Protein AF-A0A2N9MEJ2-F1 (afdb_monomer_lite)

Secondary structure (DSSP, 8-state):
-PPPEEEEEEPSS-EEPPPTT-TTTTTEEEESSSSPEEEE-SSHHHHHHHHHHHHTT--EEEEEESSHHHHHHHHHHHHHHHHHHHHHHHHHHHHH-SSHHHHHHHHHHHHHHHHH---GGGG----S-SSSSSSSSS--

Structure (mmCIF, N/CA/C/O backbone):
data_AF-A0A2N9MEJ2-F1
#
_entry.id   AF-A0A2N9MEJ2-F1
#
loop_
_atom_site.group_PDB
_atom_site.id
_atom_site.type_symbol
_atom_site.label_atom_id
_atom_site.label_alt_id
_atom_site.label_comp_id
_atom_site.label_asym_id
_atom_site.label_entity_id
_atom_site.label_seq_id
_atom_site.pdbx_PDB_ins_code
_atom_site.Cartn_x
_atom_site.Cartn_y
_atom_site.Cartn_z
_atom_site.occupancy
_atom_site.B_iso_or_equiv
_atom_site.auth_seq_id
_atom_site.auth_comp_id
_atom_site.auth_asym_id
_atom_site.auth_atom_id
_atom_site.pdbx_PDB_model_num
ATOM 1 N N . MET A 1 1 ? 22.351 -17.400 -4.638 1.00 44.47 1 MET A N 1
ATOM 2 C CA . MET A 1 1 ? 22.360 -16.087 -5.319 1.00 44.47 1 MET A CA 1
ATOM 3 C C . MET A 1 1 ? 21.113 -15.339 -4.879 1.00 44.47 1 MET A C 1
ATOM 5 O O . MET A 1 1 ? 20.043 -15.927 -4.933 1.00 44.47 1 MET A O 1
ATOM 9 N N . GLY A 1 2 ? 21.233 -14.125 -4.335 1.00 56.62 2 GLY A N 1
ATOM 10 C CA . GLY A 1 2 ? 20.053 -13.342 -3.953 1.00 56.62 2 GLY A CA 1
ATOM 11 C C . GLY A 1 2 ? 19.274 -12.930 -5.201 1.00 56.62 2 GLY A C 1
ATOM 12 O O . GLY A 1 2 ? 19.894 -12.539 -6.186 1.00 56.62 2 GLY A O 1
ATOM 13 N N . ASN A 1 3 ? 17.943 -13.035 -5.173 1.00 65.50 3 ASN A N 1
ATOM 14 C CA . ASN A 1 3 ? 17.117 -12.549 -6.279 1.00 65.50 3 ASN A CA 1
ATOM 15 C C . ASN A 1 3 ? 17.419 -11.058 -6.519 1.00 65.50 3 ASN A C 1
ATOM 17 O O . ASN A 1 3 ? 17.474 -10.309 -5.535 1.00 65.50 3 ASN A O 1
ATOM 21 N N . PRO A 1 4 ? 17.634 -10.627 -7.774 1.00 78.06 4 PRO A N 1
ATOM 22 C CA . PRO A 1 4 ? 17.933 -9.235 -8.091 1.00 78.06 4 PRO A CA 1
ATOM 23 C C . PRO A 1 4 ? 16.822 -8.312 -7.578 1.00 78.06 4 PRO A C 1
ATOM 25 O O . PRO A 1 4 ? 15.631 -8.623 -7.679 1.00 78.06 4 PRO A O 1
ATOM 28 N N . LYS A 1 5 ? 17.228 -7.183 -6.985 1.00 87.12 5 LYS A N 1
ATOM 29 C CA . LYS A 1 5 ? 16.324 -6.169 -6.436 1.00 87.12 5 LYS A CA 1
ATOM 30 C C . LYS A 1 5 ? 16.652 -4.800 -7.011 1.00 87.12 5 LYS A C 1
ATOM 32 O O . LYS A 1 5 ? 17.823 -4.440 -7.111 1.00 87.12 5 LYS A O 1
ATOM 37 N N . LYS A 1 6 ? 15.613 -4.030 -7.312 1.00 90.00 6 LYS A N 1
ATOM 38 C CA . LYS A 1 6 ? 15.684 -2.636 -7.761 1.00 90.00 6 LYS A CA 1
ATOM 39 C C . LYS A 1 6 ? 15.174 -1.730 -6.652 1.00 90.00 6 LYS A C 1
ATOM 41 O O . LYS A 1 6 ? 14.222 -2.078 -5.950 1.00 90.00 6 LYS A O 1
ATOM 46 N N . LYS A 1 7 ? 15.836 -0.586 -6.479 1.00 92.88 7 LYS A N 1
ATOM 47 C CA . LYS A 1 7 ? 15.379 0.469 -5.573 1.00 92.88 7 LYS A CA 1
ATOM 48 C C . LYS A 1 7 ? 14.449 1.406 -6.333 1.00 92.88 7 LYS A C 1
ATOM 50 O O . LYS A 1 7 ? 14.799 1.838 -7.427 1.00 92.88 7 LYS A O 1
ATOM 55 N N . VAL A 1 8 ? 13.296 1.705 -5.751 1.00 91.56 8 VAL A N 1
ATOM 56 C CA . VAL A 1 8 ? 12.294 2.619 -6.309 1.00 91.56 8 VAL A CA 1
ATOM 57 C C . VAL A 1 8 ? 11.890 3.607 -5.224 1.00 91.56 8 VAL A C 1
ATOM 59 O O . VAL A 1 8 ? 11.675 3.205 -4.083 1.00 91.56 8 VAL A O 1
ATOM 62 N N . GLU A 1 9 ? 11.798 4.884 -5.577 1.00 93.12 9 GLU A N 1
ATOM 63 C CA . GLU A 1 9 ? 11.323 5.947 -4.691 1.00 93.12 9 GLU A CA 1
ATOM 64 C C . GLU A 1 9 ? 9.820 6.150 -4.916 1.00 93.12 9 GLU A C 1
ATOM 66 O O . GLU A 1 9 ? 9.417 6.471 -6.034 1.00 93.12 9 GLU A O 1
ATOM 71 N N . ILE A 1 10 ? 8.986 5.955 -3.887 1.00 91.56 10 ILE A N 1
ATOM 72 C CA . ILE A 1 10 ? 7.540 6.214 -3.973 1.00 91.56 10 ILE A CA 1
ATOM 73 C C . ILE A 1 10 ? 7.256 7.685 -3.625 1.00 91.56 10 ILE A C 1
ATOM 75 O O . ILE A 1 10 ? 7.454 8.069 -2.467 1.00 91.56 10 ILE A O 1
ATOM 79 N N . PRO A 1 11 ? 6.736 8.497 -4.568 1.00 90.00 11 PRO A N 1
ATOM 80 C CA . PRO A 1 11 ? 6.433 9.907 -4.330 1.00 90.00 11 PRO A CA 1
ATOM 81 C C . PRO A 1 11 ? 5.300 10.123 -3.325 1.00 90.00 11 PRO A C 1
ATOM 83 O O . PRO A 1 11 ? 4.315 9.386 -3.322 1.00 90.00 11 PRO A O 1
ATOM 86 N N . GLU A 1 12 ? 5.377 11.210 -2.553 1.00 85.31 12 GLU A N 1
ATOM 87 C CA . GLU A 1 12 ? 4.359 11.685 -1.595 1.00 85.31 12 GLU A CA 1
ATOM 88 C C . GLU A 1 12 ? 3.088 12.240 -2.267 1.00 85.31 12 GLU A C 1
ATOM 90 O O . GLU A 1 12 ? 2.698 13.386 -2.060 1.00 85.31 12 GLU A O 1
ATOM 95 N N . ARG A 1 13 ? 2.441 11.456 -3.136 1.00 87.88 13 ARG A N 1
ATOM 96 C CA . ARG A 1 13 ? 1.221 11.862 -3.853 1.00 87.88 13 ARG A CA 1
ATOM 97 C C . ARG A 1 13 ? 0.247 10.697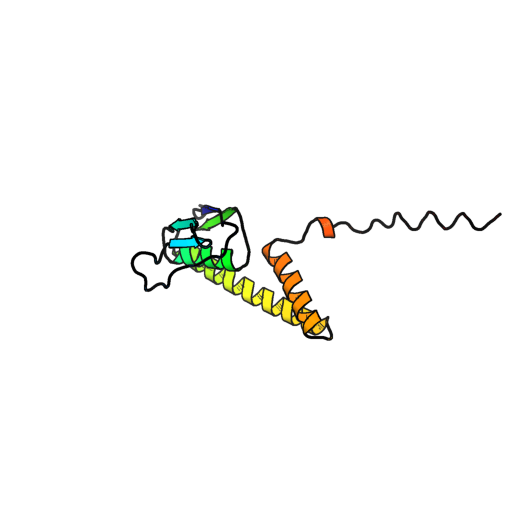 -4.010 1.00 87.88 13 ARG A C 1
ATOM 99 O O . ARG A 1 13 ? 0.602 9.547 -3.749 1.00 87.88 13 ARG A O 1
ATOM 106 N N . ASP A 1 14 ? -0.973 11.005 -4.438 1.00 87.75 14 ASP A N 1
ATOM 107 C CA . ASP A 1 14 ? -1.978 9.996 -4.781 1.00 87.75 14 ASP A CA 1
ATOM 108 C C . ASP A 1 14 ? -1.527 9.186 -5.986 1.00 87.75 14 ASP A C 1
ATOM 110 O O . ASP A 1 14 ? -1.072 9.753 -6.980 1.00 87.75 14 ASP A O 1
ATOM 114 N N . VAL A 1 15 ? -1.675 7.870 -5.909 1.00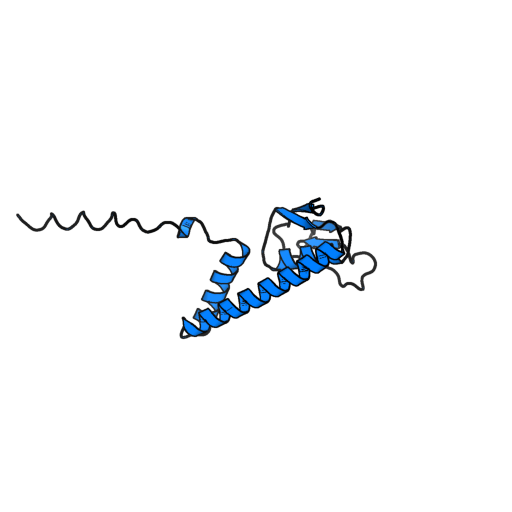 92.69 15 VAL A N 1
ATOM 115 C CA . VAL A 1 15 ? -1.271 6.956 -6.971 1.00 92.69 15 VAL A CA 1
ATOM 116 C C . VAL A 1 15 ? -2.443 6.641 -7.897 1.00 92.69 15 VAL A C 1
ATOM 118 O O . VAL A 1 15 ? -3.590 6.529 -7.468 1.00 92.69 15 VAL A O 1
ATOM 121 N N . ARG A 1 16 ? -2.156 6.505 -9.190 1.00 91.25 16 ARG A N 1
ATOM 122 C CA . ARG A 1 16 ? -3.096 6.069 -10.218 1.00 91.25 16 ARG A CA 1
ATOM 123 C C . ARG A 1 16 ? -2.384 5.136 -11.185 1.00 91.25 16 ARG A C 1
ATOM 125 O O . ARG A 1 16 ? -1.468 5.554 -11.892 1.00 91.25 16 ARG A O 1
ATOM 132 N N . LEU A 1 17 ? -2.860 3.902 -11.263 1.00 90.75 17 LEU A N 1
ATOM 133 C CA . LEU A 1 17 ? -2.463 2.934 -12.278 1.00 90.75 17 LEU A CA 1
ATOM 134 C C . LEU A 1 17 ? -3.589 2.827 -13.321 1.00 90.75 17 LEU A C 1
ATOM 136 O O . LEU A 1 17 ? -4.730 2.563 -12.938 1.00 90.75 17 LEU A O 1
ATOM 140 N N . PRO A 1 18 ? -3.328 3.054 -14.622 1.00 88.44 18 PRO A N 1
ATOM 141 C CA . PRO A 1 18 ? -4.315 2.808 -15.666 1.00 88.44 18 PRO A CA 1
ATOM 142 C C . PRO A 1 18 ? -4.798 1.353 -15.674 1.00 88.44 18 PRO A C 1
ATOM 144 O O . PRO A 1 18 ? -4.097 0.437 -15.231 1.00 88.44 18 PRO A O 1
ATOM 147 N N . ALA A 1 19 ? -5.999 1.141 -16.208 1.00 86.31 19 ALA A N 1
ATOM 148 C CA . ALA A 1 19 ? -6.565 -0.193 -16.374 1.00 86.31 19 ALA A CA 1
ATOM 149 C C . ALA A 1 19 ? -5.654 -1.070 -17.257 1.00 86.31 19 ALA A C 1
ATOM 151 O O . ALA A 1 19 ? -4.927 -0.554 -18.111 1.00 86.31 19 ALA A O 1
ATOM 152 N N . ALA A 1 20 ? -5.655 -2.384 -17.027 1.00 82.62 20 ALA A N 1
ATOM 153 C CA . ALA A 1 20 ? -4.730 -3.308 -17.691 1.00 82.62 20 ALA A CA 1
ATOM 154 C C . ALA A 1 20 ? -4.948 -3.367 -19.214 1.00 82.62 20 ALA A C 1
ATOM 156 O O . ALA A 1 20 ? -4.020 -3.644 -19.969 1.00 82.62 20 ALA A O 1
ATOM 157 N N . GLU A 1 21 ? -6.159 -3.043 -19.659 1.00 83.19 21 GLU A N 1
ATOM 158 C CA . GLU A 1 21 ? -6.592 -3.006 -21.053 1.00 83.19 21 GLU A CA 1
ATOM 159 C C . GLU A 1 21 ? -6.011 -1.802 -21.814 1.00 83.19 21 GLU A C 1
ATOM 161 O O . GLU A 1 21 ? -6.059 -1.760 -23.044 1.00 83.19 21 GLU A O 1
ATOM 166 N N . ASN A 1 22 ? -5.442 -0.815 -21.110 1.00 79.50 22 ASN A N 1
ATOM 167 C CA . ASN A 1 22 ? -4.785 0.323 -21.739 1.00 79.50 22 ASN A CA 1
ATOM 168 C C . ASN A 1 22 ? -3.408 -0.092 -22.282 1.00 79.50 22 ASN A C 1
ATOM 170 O O . ASN A 1 22 ? -2.401 -0.034 -21.580 1.00 79.50 22 ASN A O 1
ATOM 174 N N . MET A 1 23 ? -3.369 -0.494 -23.552 1.00 66.38 23 MET A N 1
ATOM 175 C CA . MET A 1 23 ? -2.189 -1.076 -24.205 1.00 66.38 23 MET A CA 1
ATOM 176 C C . MET A 1 23 ? -0.939 -0.180 -24.224 1.00 66.38 23 MET A C 1
ATOM 178 O O . MET A 1 23 ? 0.159 -0.698 -24.399 1.00 66.38 23 MET A O 1
ATOM 182 N N . PHE A 1 24 ? -1.082 1.138 -24.057 1.00 71.94 24 PHE A N 1
ATOM 183 C CA . PHE A 1 24 ? 0.036 2.085 -24.168 1.00 71.94 24 PHE A CA 1
ATOM 184 C C . PHE A 1 24 ? 0.631 2.493 -22.818 1.00 71.94 24 PHE A C 1
ATOM 186 O O . PHE A 1 24 ? 1.805 2.841 -22.747 1.00 71.94 24 PHE A O 1
ATOM 193 N N . GLU A 1 25 ? -0.162 2.435 -21.746 1.00 79.62 25 GLU A N 1
ATOM 194 C CA . GLU A 1 25 ? 0.230 2.929 -20.418 1.00 79.62 25 GLU A CA 1
ATOM 195 C C . GLU A 1 25 ? 0.030 1.881 -19.308 1.00 79.62 25 GLU A C 1
ATOM 197 O O . GLU A 1 25 ? 0.124 2.211 -18.127 1.00 79.62 25 GLU A O 1
ATOM 202 N N . SER A 1 26 ? -0.229 0.610 -19.649 1.00 83.44 26 SER A N 1
ATOM 203 C CA . SER A 1 26 ? -0.513 -0.448 -18.664 1.00 83.44 26 SER A CA 1
ATOM 204 C C . SER A 1 26 ? 0.625 -0.672 -17.661 1.00 83.44 26 SER A C 1
ATOM 206 O O . SER A 1 26 ? 0.374 -1.143 -16.553 1.00 83.44 26 SER A O 1
ATOM 208 N N . THR A 1 27 ? 1.864 -0.311 -17.998 1.00 89.56 27 THR A N 1
ATOM 209 C CA . THR A 1 27 ? 3.034 -0.437 -17.114 1.00 89.56 27 THR A CA 1
ATOM 210 C C . THR A 1 27 ? 3.459 0.883 -16.466 1.00 89.56 27 THR A C 1
ATOM 212 O O . THR A 1 27 ? 4.468 0.922 -15.763 1.00 89.56 27 THR A O 1
ATOM 215 N N . THR A 1 28 ? 2.713 1.972 -16.675 1.00 90.88 28 THR A N 1
ATOM 216 C CA . THR A 1 28 ? 3.063 3.295 -16.145 1.00 90.88 28 THR A CA 1
ATOM 217 C C . THR A 1 28 ? 2.157 3.673 -14.981 1.00 90.88 28 THR A C 1
ATOM 219 O O . THR A 1 28 ? 0.934 3.681 -15.092 1.00 90.88 28 THR A O 1
ATOM 222 N N . ILE A 1 29 ? 2.769 4.028 -13.855 1.00 92.06 29 ILE A N 1
ATOM 223 C CA . ILE A 1 29 ? 2.083 4.518 -12.659 1.00 92.06 29 ILE A CA 1
ATOM 224 C C . ILE A 1 29 ? 2.192 6.035 -12.625 1.00 92.06 29 ILE A C 1
ATOM 226 O O . ILE A 1 29 ? 3.269 6.577 -12.861 1.00 92.06 29 ILE A O 1
ATOM 230 N N . TYR A 1 30 ? 1.113 6.723 -12.271 1.00 91.81 30 TYR A N 1
ATOM 231 C CA . TYR A 1 30 ? 1.076 8.176 -12.146 1.00 91.81 30 TYR A CA 1
ATOM 232 C C . TYR A 1 30 ? 0.848 8.591 -10.694 1.00 91.81 30 TYR A C 1
ATOM 234 O O . TYR A 1 30 ? 0.013 8.014 -10.005 1.00 91.81 30 TYR A O 1
ATOM 242 N N . PHE A 1 31 ? 1.554 9.628 -10.254 1.00 91.50 31 PHE A N 1
ATOM 243 C CA . PHE A 1 31 ? 1.504 10.171 -8.902 1.00 91.50 31 PHE A CA 1
ATOM 244 C C . PHE A 1 31 ? 1.091 11.654 -8.919 1.00 91.50 31 PHE A C 1
ATOM 246 O O . PHE A 1 31 ? 1.832 12.523 -9.394 1.00 91.50 31 PHE A O 1
ATOM 253 N N . GLY A 1 32 ? -0.079 11.958 -8.356 1.00 88.31 32 GLY A N 1
ATOM 254 C CA . GLY A 1 32 ? -0.678 13.293 -8.273 1.00 88.31 32 GLY A CA 1
ATOM 255 C C . GLY A 1 32 ? -1.383 13.764 -9.550 1.00 88.31 32 GLY A C 1
ATOM 256 O O . GLY A 1 32 ? -1.547 13.021 -10.516 1.00 88.31 32 GLY A O 1
ATOM 257 N N . LYS A 1 33 ? -1.815 15.031 -9.546 1.00 81.00 33 LYS A N 1
ATOM 258 C CA . LYS A 1 33 ? -2.500 15.695 -10.666 1.00 81.00 33 LYS A CA 1
ATOM 259 C C . LYS A 1 33 ? -1.749 16.993 -11.004 1.00 81.00 33 LYS A C 1
ATOM 261 O O . LYS A 1 33 ? -1.580 17.824 -10.125 1.00 81.00 33 LYS A O 1
ATOM 266 N N . ASN A 1 34 ? -1.319 17.150 -12.261 1.00 72.25 34 ASN A N 1
ATOM 267 C CA . AS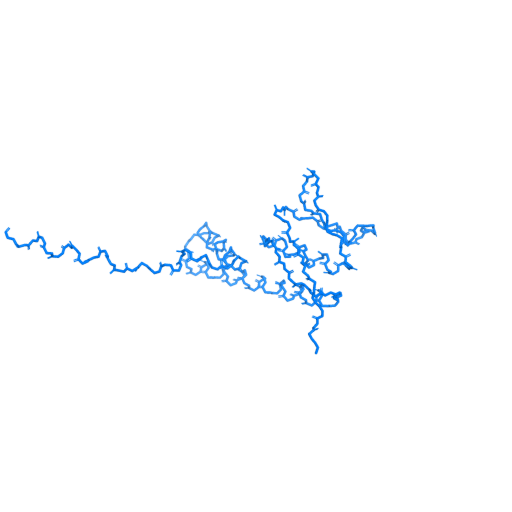N A 1 34 ? -0.766 18.379 -12.868 1.00 72.25 34 ASN A CA 1
ATOM 268 C C . ASN A 1 34 ? 0.494 19.023 -12.218 1.00 72.25 34 ASN A C 1
ATOM 270 O O . ASN A 1 34 ? 0.355 19.907 -11.377 1.00 72.25 34 ASN A O 1
ATOM 274 N N . PRO A 1 35 ? 1.722 18.706 -12.685 1.00 67.88 35 PRO A N 1
ATOM 275 C CA . PRO A 1 35 ? 2.084 17.547 -13.495 1.00 67.88 35 PRO A CA 1
ATOM 276 C C . PRO A 1 35 ? 2.184 16.299 -12.613 1.00 67.88 35 PRO A C 1
ATOM 278 O O . PRO A 1 35 ? 2.715 16.336 -11.497 1.00 67.88 35 PRO A O 1
ATOM 281 N N . ALA A 1 36 ? 1.655 15.185 -13.115 1.00 81.56 36 ALA A N 1
ATOM 282 C CA . ALA A 1 36 ? 1.819 13.899 -12.455 1.00 81.56 36 ALA A CA 1
ATOM 283 C C . ALA A 1 36 ? 3.277 13.438 -12.581 1.00 81.56 36 ALA A C 1
ATOM 285 O O . ALA A 1 36 ? 3.885 13.573 -13.642 1.00 81.56 36 ALA A O 1
ATOM 286 N N . VAL A 1 37 ? 3.829 12.879 -11.506 1.00 88.38 37 VAL A N 1
ATOM 287 C CA . VAL A 1 37 ? 5.105 12.157 -11.575 1.00 88.38 37 VAL A CA 1
ATOM 288 C C . VAL A 1 37 ? 4.796 10.757 -12.086 1.00 88.38 37 VAL A C 1
ATOM 290 O O . VAL A 1 37 ? 3.971 10.071 -11.491 1.00 88.38 37 VAL A O 1
ATOM 293 N N . SER A 1 38 ? 5.408 10.334 -13.189 1.00 90.69 38 SER A N 1
ATOM 294 C CA . SER A 1 38 ? 5.191 8.999 -13.751 1.00 90.69 38 SER A CA 1
ATOM 295 C C . SER A 1 38 ? 6.369 8.072 -13.470 1.00 90.69 38 SER A C 1
ATOM 297 O O . SER A 1 38 ? 7.520 8.467 -13.654 1.00 90.69 38 SER A O 1
ATOM 299 N N . ILE A 1 39 ? 6.083 6.828 -13.093 1.00 90.56 39 ILE A N 1
ATOM 300 C CA . ILE A 1 39 ? 7.066 5.746 -12.996 1.00 90.56 39 ILE A CA 1
ATOM 301 C C . ILE A 1 39 ? 6.725 4.714 -14.067 1.00 90.56 39 ILE A C 1
ATOM 303 O O . ILE A 1 39 ? 5.666 4.087 -14.012 1.00 90.56 39 ILE A O 1
ATOM 307 N N . VAL A 1 40 ? 7.621 4.551 -15.040 1.00 91.56 40 VAL A N 1
ATOM 308 C CA . VAL A 1 40 ? 7.523 3.501 -16.060 1.00 91.56 40 VAL A CA 1
ATOM 309 C C . VAL A 1 40 ? 8.130 2.225 -15.487 1.00 91.56 40 VAL A C 1
ATOM 311 O O . VAL A 1 40 ? 9.290 2.223 -15.068 1.00 91.56 40 VAL A O 1
ATOM 314 N N . CYS A 1 41 ? 7.336 1.161 -15.439 1.00 91.06 41 CYS A N 1
ATOM 315 C CA . CYS A 1 41 ? 7.747 -0.136 -14.916 1.00 91.06 41 CYS A CA 1
ATOM 316 C C . CYS A 1 41 ? 8.127 -1.090 -16.051 1.00 91.06 41 CYS A C 1
ATOM 318 O O . CYS A 1 41 ? 7.624 -0.978 -17.171 1.00 91.06 41 CYS A O 1
ATOM 320 N N . ASP A 1 42 ? 8.968 -2.069 -15.732 1.00 90.44 42 ASP A N 1
ATOM 321 C CA . ASP A 1 42 ? 9.461 -3.078 -16.669 1.00 90.44 42 ASP A CA 1
ATOM 322 C C . ASP A 1 42 ? 8.379 -4.132 -16.981 1.00 90.44 42 ASP A C 1
ATOM 324 O O . ASP A 1 42 ? 8.430 -4.817 -18.000 1.00 90.44 42 ASP A O 1
ATOM 328 N N . SER A 1 43 ? 7.367 -4.259 -16.114 1.00 92.06 43 SER A N 1
ATOM 329 C CA . SER A 1 43 ? 6.222 -5.157 -16.302 1.00 92.06 43 SER A CA 1
ATOM 330 C C . SER A 1 43 ? 4.948 -4.628 -15.641 1.00 92.06 43 SER A C 1
ATOM 332 O O . SER A 1 43 ? 4.993 -3.794 -14.732 1.00 92.06 43 SER A O 1
ATOM 334 N N . ARG A 1 44 ? 3.790 -5.171 -16.041 1.00 92.19 44 ARG A N 1
ATOM 335 C CA . ARG A 1 44 ? 2.506 -4.877 -15.383 1.00 92.19 44 ARG A CA 1
ATOM 336 C C . ARG A 1 44 ? 2.514 -5.294 -13.911 1.00 92.19 44 ARG A C 1
ATOM 338 O O . ARG A 1 44 ? 2.030 -4.546 -13.070 1.00 92.19 44 ARG A O 1
ATOM 345 N N . ALA A 1 45 ? 3.113 -6.442 -13.594 1.00 93.31 45 ALA A N 1
ATOM 346 C CA . ALA A 1 45 ? 3.193 -6.927 -12.218 1.00 93.31 45 ALA A CA 1
ATOM 347 C C . ALA A 1 45 ? 4.024 -6.004 -11.312 1.00 93.31 45 ALA A C 1
ATOM 349 O O . ALA A 1 45 ? 3.697 -5.831 -10.140 1.00 93.31 45 ALA A O 1
ATOM 350 N N . GLU A 1 46 ? 5.097 -5.404 -11.840 1.00 94.12 46 GLU A N 1
ATOM 351 C CA . GLU A 1 46 ? 5.849 -4.367 -11.121 1.00 94.12 46 GLU A CA 1
ATOM 352 C C . GLU A 1 46 ? 4.972 -3.135 -10.871 1.00 94.12 46 GLU A C 1
ATOM 354 O O . GLU A 1 46 ? 4.935 -2.632 -9.747 1.00 94.12 46 GLU A O 1
ATOM 359 N N . ALA A 1 47 ? 4.220 -2.698 -11.887 1.00 93.75 47 ALA A N 1
ATOM 360 C CA . ALA A 1 47 ? 3.336 -1.545 -11.773 1.00 93.75 47 ALA A CA 1
ATOM 361 C C . ALA A 1 47 ? 2.237 -1.747 -10.714 1.00 93.75 47 ALA A C 1
ATOM 363 O O . ALA A 1 47 ? 2.006 -0.873 -9.880 1.00 93.75 47 ALA A O 1
ATOM 364 N N . GLU A 1 48 ? 1.604 -2.921 -10.697 1.00 94.88 48 GLU A N 1
ATOM 365 C CA . GLU A 1 48 ? 0.584 -3.300 -9.709 1.00 94.88 48 GLU A CA 1
ATOM 366 C C . GLU A 1 48 ? 1.151 -3.400 -8.290 1.00 94.88 48 GLU A C 1
ATOM 368 O O . GLU A 1 48 ? 0.525 -2.933 -7.338 1.00 94.88 48 GLU A O 1
ATOM 373 N N . LEU A 1 49 ? 2.358 -3.956 -8.138 1.00 95.44 49 LEU A N 1
ATOM 374 C CA . LEU A 1 49 ? 3.047 -4.017 -6.851 1.00 95.44 49 LEU A CA 1
ATOM 375 C C . LEU A 1 49 ? 3.328 -2.626 -6.287 1.00 95.44 49 LEU A C 1
ATOM 377 O O . LEU A 1 49 ? 3.004 -2.351 -5.132 1.00 95.44 49 LEU A O 1
ATOM 381 N N . LEU A 1 50 ? 3.930 -1.754 -7.088 1.00 94.69 50 LEU A N 1
ATOM 382 C CA . LEU A 1 50 ? 4.258 -0.394 -6.675 1.00 94.69 50 LEU A CA 1
ATOM 383 C C . LEU A 1 50 ? 3.001 0.429 -6.374 1.00 94.69 50 LEU A C 1
ATOM 385 O O . LEU A 1 50 ? 2.982 1.156 -5.380 1.00 94.69 50 LEU A O 1
ATOM 389 N N . ALA A 1 51 ? 1.948 0.278 -7.183 1.00 94.50 51 ALA A N 1
ATOM 390 C CA . ALA A 1 51 ? 0.664 0.922 -6.938 1.00 94.50 51 ALA A CA 1
ATOM 391 C C . ALA A 1 51 ? 0.063 0.475 -5.600 1.00 94.50 51 ALA A C 1
ATOM 393 O O . ALA A 1 51 ? -0.238 1.326 -4.768 1.00 94.50 51 ALA A O 1
ATOM 394 N N . ALA A 1 52 ? 0.000 -0.832 -5.330 1.00 94.81 52 ALA A N 1
ATOM 395 C CA . ALA A 1 52 ? -0.525 -1.337 -4.063 1.00 94.81 52 ALA A CA 1
ATOM 396 C C . ALA A 1 52 ? 0.292 -0.878 -2.851 1.00 94.81 52 ALA A C 1
ATOM 398 O O . ALA A 1 52 ? -0.287 -0.538 -1.823 1.00 94.81 52 ALA A O 1
ATOM 399 N N . ILE A 1 53 ? 1.627 -0.821 -2.946 1.00 94.62 53 ILE A N 1
ATOM 400 C CA . ILE A 1 53 ? 2.449 -0.273 -1.856 1.00 94.62 53 ILE A CA 1
ATOM 401 C C . ILE A 1 53 ? 2.113 1.207 -1.637 1.00 94.62 53 ILE A C 1
ATOM 403 O O . ILE A 1 53 ? 1.916 1.621 -0.495 1.00 94.62 53 ILE A O 1
ATOM 407 N N . ALA A 1 54 ? 2.000 2.001 -2.700 1.00 93.44 54 ALA A N 1
ATOM 408 C CA . ALA A 1 54 ? 1.641 3.410 -2.584 1.00 93.44 54 ALA A CA 1
ATOM 409 C C . ALA A 1 54 ? 0.216 3.619 -2.026 1.00 93.44 54 ALA A C 1
ATOM 411 O O . ALA A 1 54 ? 0.006 4.528 -1.220 1.00 93.44 54 ALA A O 1
ATOM 412 N N . GLU A 1 55 ? -0.747 2.765 -2.374 1.00 93.44 55 GLU A N 1
ATOM 413 C CA . GLU A 1 55 ? -2.116 2.795 -1.834 1.00 93.44 55 GLU A CA 1
ATOM 414 C C . GLU A 1 55 ? -2.163 2.543 -0.323 1.00 93.44 55 GLU A C 1
ATOM 416 O O . GLU A 1 55 ? -3.025 3.094 0.356 1.00 93.44 55 GLU A O 1
ATOM 421 N N . THR A 1 56 ? -1.203 1.799 0.243 1.00 91.88 56 THR A N 1
ATOM 422 C CA . THR A 1 56 ? -1.124 1.639 1.709 1.00 91.88 56 THR A CA 1
ATOM 423 C C . THR A 1 56 ? -0.811 2.934 2.460 1.00 91.88 56 THR A C 1
ATOM 425 O O . THR A 1 56 ? -0.953 2.976 3.679 1.00 91.88 56 THR A O 1
ATOM 428 N N . GLY A 1 57 ? -0.353 3.974 1.757 1.00 90.31 57 GLY A N 1
ATOM 429 C CA . GLY A 1 57 ? 0.153 5.206 2.361 1.00 90.31 57 GLY A CA 1
ATOM 430 C C . GLY A 1 57 ? 1.670 5.219 2.565 1.00 90.31 57 GLY A C 1
ATOM 431 O O . GLY A 1 57 ? 2.219 6.257 2.923 1.00 90.31 57 GLY A O 1
ATOM 432 N N . TYR A 1 58 ? 2.386 4.122 2.282 1.00 90.88 58 TYR A N 1
ATOM 433 C CA . TYR A 1 58 ? 3.850 4.113 2.344 1.00 90.88 58 TYR A CA 1
ATOM 434 C C . TYR A 1 58 ? 4.463 5.063 1.307 1.00 90.88 58 TYR A C 1
ATOM 436 O O . TYR A 1 58 ? 4.042 5.082 0.148 1.00 90.88 58 TYR A O 1
ATOM 444 N N . ARG A 1 59 ? 5.476 5.832 1.715 1.00 91.00 59 ARG A N 1
ATOM 445 C CA . ARG A 1 59 ? 6.216 6.791 0.886 1.00 91.00 59 ARG A CA 1
ATOM 446 C C . ARG A 1 59 ? 7.715 6.634 1.121 1.00 91.00 59 ARG A C 1
ATOM 448 O O . ARG A 1 59 ? 8.124 6.271 2.223 1.00 91.00 59 ARG A O 1
ATOM 455 N N . GLY A 1 60 ? 8.510 6.913 0.092 1.00 90.69 60 GLY A N 1
ATOM 456 C CA . GLY A 1 60 ? 9.967 6.830 0.154 1.00 90.69 60 GLY A CA 1
ATOM 457 C C . GLY A 1 60 ? 10.568 5.577 -0.504 1.00 90.69 60 GLY A C 1
ATOM 458 O O . GLY A 1 60 ? 9.900 4.912 -1.307 1.00 90.69 60 GLY A O 1
ATOM 459 N N . PRO A 1 61 ? 11.834 5.248 -0.190 1.00 92.94 61 PRO A N 1
ATOM 460 C CA . PRO A 1 61 ? 12.603 4.237 -0.905 1.00 92.94 61 PRO A CA 1
ATOM 461 C C . PRO A 1 61 ? 12.211 2.811 -0.515 1.00 92.94 61 PRO A C 1
ATOM 463 O O . PRO A 1 61 ? 12.300 2.411 0.645 1.00 92.94 61 PRO A O 1
ATOM 466 N N . ILE A 1 62 ? 11.908 1.987 -1.515 1.00 92.12 62 ILE A N 1
ATOM 467 C CA . ILE A 1 62 ? 11.660 0.550 -1.357 1.00 92.12 62 ILE A CA 1
ATOM 468 C C . ILE A 1 62 ? 12.559 -0.282 -2.259 1.00 92.12 62 ILE A C 1
ATOM 470 O O . ILE A 1 62 ? 13.077 0.187 -3.268 1.00 92.12 62 ILE A O 1
ATOM 474 N N . SER A 1 63 ? 12.746 -1.548 -1.889 1.00 93.25 63 SER A N 1
ATOM 475 C CA . SER A 1 63 ? 13.430 -2.539 -2.721 1.00 93.25 63 SER A CA 1
ATOM 476 C C . SER A 1 63 ? 12.443 -3.601 -3.178 1.00 93.25 63 SER A C 1
ATOM 478 O O . SER A 1 63 ? 11.906 -4.335 -2.346 1.00 93.25 63 SER A O 1
ATOM 480 N N . ILE A 1 64 ? 12.250 -3.711 -4.488 1.00 93.00 64 ILE A N 1
ATOM 481 C CA . ILE A 1 64 ? 11.343 -4.680 -5.107 1.00 93.00 64 ILE A CA 1
ATOM 482 C C . ILE A 1 64 ? 12.117 -5.687 -5.967 1.00 93.00 64 ILE A C 1
ATOM 484 O O . ILE A 1 64 ? 13.236 -5.387 -6.394 1.00 93.00 64 ILE A O 1
ATOM 488 N N . PRO A 1 65 ? 11.572 -6.890 -6.208 1.00 93.88 65 PRO A N 1
ATOM 489 C CA . PRO A 1 65 ? 12.118 -7.824 -7.190 1.00 93.88 65 PRO A CA 1
ATOM 490 C C . PRO A 1 65 ? 12.162 -7.198 -8.588 1.00 93.88 65 PRO A C 1
ATOM 492 O O . PRO A 1 65 ? 11.327 -6.363 -8.912 1.00 93.88 65 PRO A O 1
ATOM 495 N N . THR A 1 66 ? 13.110 -7.618 -9.425 1.00 89.69 66 THR A N 1
ATOM 496 C CA . THR A 1 66 ? 13.170 -7.180 -10.836 1.00 89.69 66 THR A CA 1
ATOM 497 C C . THR A 1 66 ? 12.484 -8.147 -11.797 1.00 89.69 66 THR A C 1
ATOM 499 O O . THR A 1 66 ? 12.396 -7.872 -12.987 1.00 89.69 66 THR A O 1
ATOM 502 N N . THR A 1 67 ? 12.051 -9.315 -11.315 1.00 93.06 67 THR A N 1
ATOM 503 C CA . THR A 1 67 ? 11.360 -10.314 -12.133 1.00 93.06 67 THR A CA 1
ATOM 504 C C . THR A 1 67 ? 9.855 -10.174 -11.966 1.00 93.06 67 THR A C 1
ATOM 506 O O . THR A 1 67 ? 9.360 -9.996 -10.853 1.00 93.06 67 THR A O 1
ATOM 509 N N . GLU A 1 68 ? 9.112 -10.319 -13.060 1.00 93.06 68 GLU A N 1
ATOM 510 C CA . GLU A 1 68 ? 7.649 -10.226 -13.055 1.00 93.06 68 GLU A CA 1
ATOM 511 C C . GLU A 1 68 ? 7.005 -11.240 -12.093 1.00 93.06 68 GLU A C 1
ATOM 513 O O . GLU A 1 68 ? 6.120 -10.898 -11.309 1.00 93.06 68 GLU A O 1
ATOM 518 N N . GLU A 1 69 ? 7.503 -12.481 -12.082 1.00 94.00 69 GLU A N 1
ATOM 519 C CA . GLU A 1 69 ? 7.064 -13.514 -11.138 1.00 94.00 69 GLU A CA 1
ATOM 520 C C . GLU A 1 69 ? 7.365 -13.125 -9.683 1.00 94.00 69 GLU A C 1
ATOM 522 O O . GLU A 1 69 ? 6.524 -13.297 -8.800 1.00 94.00 69 GLU A O 1
ATOM 527 N N . GLY A 1 70 ? 8.541 -12.544 -9.427 1.00 93.75 70 GLY A N 1
ATOM 528 C CA . GLY A 1 70 ? 8.906 -12.031 -8.111 1.00 93.75 70 GLY A CA 1
ATOM 529 C C . GLY A 1 70 ? 7.962 -10.923 -7.648 1.00 93.75 70 GLY A C 1
ATOM 530 O O . GLY A 1 70 ? 7.531 -10.938 -6.493 1.00 93.75 70 GLY A O 1
ATOM 531 N N . CYS A 1 71 ? 7.602 -10.004 -8.546 1.00 94.75 71 CYS A N 1
ATOM 532 C CA . CYS A 1 71 ? 6.642 -8.937 -8.277 1.00 94.75 71 CYS A CA 1
ATOM 533 C C . CYS A 1 71 ? 5.247 -9.490 -7.969 1.00 94.75 71 CYS A C 1
ATOM 535 O O . CYS A 1 71 ? 4.679 -9.117 -6.946 1.00 94.75 71 CYS A O 1
ATOM 537 N N . ARG A 1 72 ? 4.732 -10.439 -8.767 1.00 95.31 72 ARG A N 1
ATOM 538 C CA . ARG A 1 72 ? 3.440 -11.103 -8.499 1.00 95.31 72 ARG A CA 1
ATOM 539 C C . ARG A 1 72 ? 3.420 -11.815 -7.150 1.00 95.31 72 ARG A C 1
ATOM 541 O O . ARG A 1 72 ? 2.498 -11.622 -6.362 1.00 95.31 72 ARG A O 1
ATOM 548 N N . ASN A 1 73 ? 4.453 -12.605 -6.863 1.00 95.75 73 ASN A N 1
ATOM 549 C CA . ASN A 1 73 ? 4.558 -13.338 -5.603 1.00 95.75 73 ASN A CA 1
ATOM 550 C C . ASN A 1 73 ? 4.623 -12.381 -4.404 1.00 95.75 73 ASN A C 1
ATOM 552 O O . ASN A 1 73 ? 4.003 -12.624 -3.368 1.00 95.75 73 ASN A O 1
ATOM 556 N N . LEU A 1 74 ? 5.367 -11.277 -4.525 1.00 95.25 74 LEU A N 1
ATOM 557 C CA . LEU A 1 74 ? 5.429 -10.268 -3.471 1.00 95.25 74 LEU A CA 1
ATOM 558 C C . LEU A 1 74 ? 4.099 -9.520 -3.318 1.00 95.25 74 LEU A C 1
ATOM 560 O O . LEU A 1 74 ? 3.686 -9.286 -2.185 1.00 95.25 74 LEU A O 1
ATOM 564 N N . TYR A 1 75 ? 3.418 -9.202 -4.418 1.00 95.81 75 TYR A N 1
ATOM 565 C CA . TYR A 1 75 ? 2.100 -8.571 -4.409 1.00 95.81 75 TYR A CA 1
ATOM 566 C C . TYR A 1 75 ? 1.074 -9.424 -3.659 1.00 95.81 75 TYR A C 1
ATOM 568 O O . TYR A 1 75 ? 0.442 -8.937 -2.727 1.00 95.81 75 TYR A O 1
ATOM 576 N N . GLN A 1 76 ? 0.974 -10.717 -3.982 1.00 96.69 76 GLN A N 1
ATOM 577 C CA . GLN A 1 76 ? 0.065 -11.639 -3.291 1.00 96.69 76 GLN A CA 1
ATOM 578 C C . GLN A 1 76 ? 0.363 -11.702 -1.790 1.00 96.69 76 GLN A C 1
ATOM 580 O O . GLN A 1 76 ? -0.527 -11.531 -0.961 1.00 96.69 76 GLN A O 1
ATOM 585 N N . ARG A 1 77 ? 1.642 -11.853 -1.421 1.00 96.81 77 ARG A N 1
ATOM 586 C CA . ARG A 1 77 ? 2.060 -11.875 -0.011 1.00 96.81 77 ARG A CA 1
ATOM 587 C C . ARG A 1 77 ? 1.773 -10.562 0.714 1.00 96.81 77 ARG A C 1
ATOM 589 O O . ARG A 1 77 ? 1.499 -10.591 1.915 1.00 96.81 77 ARG A O 1
ATOM 596 N N . LEU A 1 78 ? 1.890 -9.430 0.022 1.00 95.50 78 LEU A N 1
ATOM 597 C CA . LEU A 1 78 ? 1.562 -8.113 0.556 1.00 95.50 78 LEU A CA 1
ATOM 598 C C . LEU A 1 78 ? 0.060 -8.018 0.835 1.00 95.50 78 LEU A C 1
ATOM 600 O O . LEU A 1 78 ? -0.301 -7.733 1.973 1.00 95.50 78 LEU A O 1
ATOM 604 N N . GLN A 1 79 ? -0.787 -8.328 -0.150 1.00 96.81 79 GLN A N 1
ATOM 605 C CA . GLN A 1 79 ? -2.247 -8.315 -0.008 1.00 96.81 79 GLN A CA 1
ATOM 606 C C . GLN A 1 79 ? -2.703 -9.217 1.142 1.00 96.81 79 GLN A C 1
ATOM 608 O O . GLN A 1 79 ? -3.341 -8.750 2.082 1.00 96.81 79 GLN A O 1
ATOM 613 N N . ASP A 1 80 ? -2.239 -10.466 1.162 1.00 97.25 80 ASP A N 1
ATOM 614 C CA . ASP A 1 80 ? -2.500 -11.418 2.242 1.00 97.25 80 ASP A CA 1
ATOM 615 C C . ASP A 1 80 ? -2.145 -10.862 3.625 1.00 97.25 80 ASP A C 1
ATOM 617 O O . ASP A 1 80 ? -2.857 -11.062 4.614 1.00 97.25 80 ASP A O 1
ATOM 621 N N . ARG A 1 81 ? -0.995 -10.189 3.727 1.00 96.44 81 ARG A N 1
ATOM 622 C CA . ARG A 1 81 ? -0.527 -9.618 4.987 1.00 96.44 81 ARG A CA 1
ATOM 623 C C . ARG A 1 81 ? -1.384 -8.422 5.405 1.00 96.44 81 ARG A C 1
ATOM 625 O O . ARG A 1 81 ? -1.711 -8.331 6.586 1.00 96.44 81 ARG A O 1
ATOM 632 N N . LEU A 1 82 ? -1.743 -7.547 4.468 1.00 96.12 82 LEU A N 1
ATOM 633 C CA . LEU A 1 82 ? -2.597 -6.380 4.698 1.00 96.12 82 LEU A CA 1
ATOM 634 C C . LEU A 1 82 ? -3.997 -6.807 5.156 1.00 96.12 82 LEU A C 1
ATOM 636 O O . LEU A 1 82 ? -4.463 -6.341 6.195 1.00 96.12 82 LEU A O 1
ATOM 640 N N . THR A 1 83 ? -4.620 -7.759 4.457 1.00 96.88 83 THR A N 1
ATOM 641 C CA . THR A 1 83 ? -5.941 -8.297 4.807 1.00 96.88 83 THR A CA 1
ATOM 642 C C . THR A 1 83 ? -5.941 -8.935 6.193 1.00 96.88 83 THR A C 1
ATOM 644 O O . THR A 1 83 ? -6.800 -8.617 7.017 1.00 96.88 83 THR A O 1
ATOM 647 N N . ARG A 1 84 ? -4.954 -9.792 6.499 1.00 97.56 84 ARG A N 1
ATOM 648 C CA . ARG A 1 84 ? -4.849 -10.414 7.830 1.00 97.56 84 ARG A CA 1
ATOM 649 C C . ARG A 1 84 ? -4.648 -9.381 8.937 1.00 97.56 84 ARG A C 1
ATOM 651 O O . ARG A 1 84 ? -5.298 -9.487 9.973 1.00 97.56 84 ARG A O 1
ATOM 658 N N . ALA A 1 85 ? -3.774 -8.395 8.729 1.00 95.88 85 ALA A N 1
ATOM 659 C CA . ALA A 1 85 ? -3.519 -7.352 9.721 1.00 95.88 85 ALA A CA 1
ATOM 660 C C . ALA A 1 85 ? -4.776 -6.511 9.986 1.00 95.88 85 ALA A C 1
ATOM 662 O O . ALA A 1 85 ? -5.146 -6.316 11.141 1.00 95.88 85 ALA A O 1
ATOM 663 N N . ARG A 1 86 ? -5.483 -6.085 8.929 1.00 96.19 86 ARG A N 1
ATOM 664 C CA . ARG A 1 86 ? -6.726 -5.311 9.061 1.00 96.19 86 ARG A CA 1
ATOM 665 C C . ARG A 1 86 ? -7.787 -6.087 9.842 1.00 96.19 86 ARG A C 1
ATOM 667 O O . ARG A 1 86 ? -8.321 -5.556 10.811 1.00 96.19 86 ARG A O 1
ATOM 674 N N . ALA A 1 87 ? -8.014 -7.358 9.502 1.00 97.56 87 ALA A N 1
ATOM 675 C CA . ALA A 1 87 ? -8.975 -8.208 10.206 1.00 97.56 87 ALA A CA 1
ATOM 676 C C . ALA A 1 87 ? -8.635 -8.373 11.700 1.00 97.56 87 ALA A C 1
ATOM 678 O O . ALA A 1 87 ? -9.523 -8.331 12.553 1.00 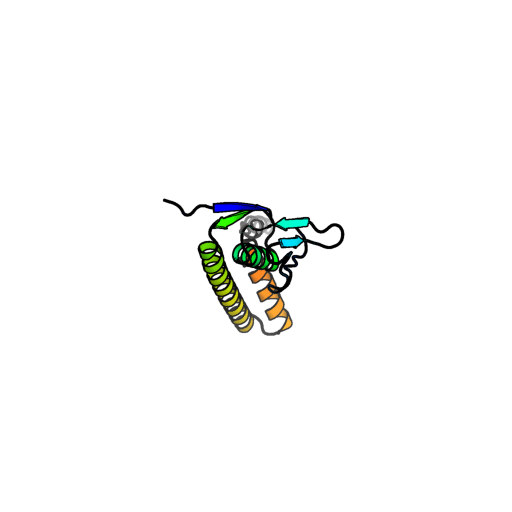97.56 87 ALA A O 1
ATOM 679 N N . GLN A 1 88 ? -7.347 -8.520 12.033 1.00 97.44 88 GLN A N 1
ATOM 680 C CA . GLN A 1 88 ? -6.885 -8.590 13.423 1.00 97.44 88 GLN A CA 1
ATOM 681 C C . GLN A 1 88 ? -7.117 -7.277 14.176 1.00 97.44 88 GLN A C 1
ATOM 683 O O . GLN A 1 88 ? -7.559 -7.305 15.323 1.00 97.44 88 GLN A O 1
ATOM 688 N N . PHE A 1 89 ? -6.851 -6.130 13.548 1.00 96.75 89 PHE A N 1
ATOM 689 C CA . PHE A 1 89 ? -7.080 -4.825 14.169 1.00 96.75 89 PHE A CA 1
ATOM 690 C C . PHE A 1 89 ? -8.562 -4.561 14.402 1.00 96.75 89 PHE A C 1
ATOM 692 O O . PHE A 1 89 ? -8.930 -4.084 15.471 1.00 96.75 89 PHE A O 1
ATOM 699 N N . GLU A 1 90 ? -9.418 -4.918 13.448 1.00 96.44 90 GLU A N 1
ATOM 700 C CA . GLU A 1 90 ? -10.868 -4.797 13.594 1.00 96.44 90 GLU A CA 1
ATOM 701 C C . GLU A 1 90 ? -11.404 -5.700 14.707 1.00 96.44 90 GLU A C 1
ATOM 703 O O . GLU A 1 90 ? -12.235 -5.266 15.503 1.00 96.44 90 GLU A O 1
ATOM 708 N N . GLN A 1 91 ? -10.900 -6.933 14.814 1.00 96.56 91 GLN A N 1
ATOM 709 C CA . GLN A 1 91 ? -11.251 -7.826 15.919 1.00 96.56 91 GLN A CA 1
ATOM 710 C C . GLN A 1 91 ? -10.818 -7.248 17.270 1.00 96.56 91 GLN A C 1
ATOM 712 O O . GLN A 1 91 ? -11.632 -7.160 18.187 1.00 96.56 91 GLN A O 1
ATOM 717 N N . LEU A 1 92 ? -9.570 -6.789 17.377 1.00 95.88 92 LEU A N 1
ATOM 718 C CA . LEU A 1 92 ? -9.051 -6.186 18.602 1.00 95.88 92 LEU A CA 1
ATOM 719 C C . LEU A 1 92 ? -9.840 -4.931 18.993 1.00 95.88 92 LEU A C 1
ATOM 721 O O . LEU A 1 92 ? -10.149 -4.728 20.164 1.00 95.88 92 LEU A O 1
ATOM 725 N N . ALA A 1 93 ? -10.191 -4.092 18.020 1.00 95.75 93 ALA A N 1
ATOM 726 C CA . ALA A 1 93 ? -10.992 -2.903 18.250 1.00 95.75 93 ALA A CA 1
ATOM 727 C C . ALA A 1 93 ? -12.369 -3.266 18.821 1.00 95.75 93 ALA A C 1
ATOM 729 O O . ALA A 1 93 ? -12.766 -2.695 19.837 1.00 95.75 93 ALA A O 1
ATOM 730 N N . ARG A 1 94 ? -13.060 -4.257 18.237 1.00 94.88 94 ARG A N 1
ATOM 731 C CA . ARG A 1 94 ? -14.355 -4.751 18.741 1.00 94.88 94 ARG A CA 1
ATOM 732 C C . ARG A 1 94 ? -14.289 -5.233 20.188 1.00 94.88 94 ARG A C 1
ATOM 734 O O . ARG A 1 94 ? -15.198 -4.955 20.960 1.00 94.88 94 ARG A O 1
ATOM 741 N N . GLU A 1 95 ? -13.215 -5.920 20.564 1.00 95.06 95 GLU A N 1
ATOM 742 C CA . GLU A 1 95 ? -13.029 -6.444 21.924 1.00 95.06 95 GLU A CA 1
ATOM 743 C C . GLU A 1 95 ? -12.682 -5.361 22.956 1.00 95.06 95 GLU A C 1
ATOM 745 O O . GLU A 1 95 ? -12.923 -5.543 24.149 1.00 95.06 95 GLU A O 1
ATOM 750 N N . ARG A 1 96 ? -12.077 -4.247 22.525 1.00 89.81 96 ARG A N 1
ATOM 751 C CA . ARG A 1 96 ? -11.508 -3.225 23.423 1.00 89.81 96 ARG A CA 1
ATOM 752 C C . ARG A 1 96 ? -12.284 -1.912 23.460 1.00 89.81 96 ARG A C 1
ATOM 754 O O . ARG A 1 96 ? -12.008 -1.088 24.330 1.00 89.81 96 ARG A O 1
ATOM 761 N N . ALA A 1 97 ? -13.234 -1.699 22.553 1.00 90.56 97 ALA A N 1
ATOM 762 C CA . ALA A 1 97 ? -13.996 -0.461 22.459 1.00 90.56 97 ALA A CA 1
ATOM 763 C C . ALA A 1 97 ? -15.504 -0.707 22.349 1.00 90.56 97 ALA A C 1
ATOM 765 O O . ALA A 1 97 ? -15.977 -1.420 21.468 1.00 90.56 97 ALA A O 1
ATOM 766 N N . GLY A 1 98 ? -16.266 -0.031 23.214 1.00 86.81 98 GLY A N 1
ATOM 767 C CA . GLY A 1 98 ? -17.727 -0.151 23.286 1.00 86.81 98 GLY A CA 1
ATOM 768 C C . GLY A 1 98 ? -18.513 0.676 22.262 1.00 86.81 98 GLY A C 1
ATOM 769 O O . GLY A 1 98 ? -19.736 0.614 22.266 1.00 86.81 98 GLY A O 1
ATOM 770 N N . SER A 1 99 ? -17.855 1.465 21.404 1.00 94.94 99 SER A N 1
ATOM 771 C CA . SER A 1 99 ? -18.527 2.239 20.348 1.00 94.94 99 SER A CA 1
ATOM 772 C C . SER A 1 99 ? -17.823 2.098 19.003 1.00 94.94 99 SER A C 1
ATOM 774 O O . SER A 1 99 ? -16.594 2.087 18.941 1.00 94.94 99 SER A O 1
ATOM 776 N N . GLU A 1 100 ? -18.595 2.064 17.914 1.00 93.75 100 GLU A N 1
ATOM 777 C CA . GLU A 1 100 ? -18.078 1.958 16.539 1.00 93.75 100 GLU A CA 1
ATOM 778 C C . GLU A 1 100 ? -17.099 3.090 16.200 1.00 93.75 100 GLU A C 1
ATOM 780 O O . GLU A 1 100 ? -16.050 2.866 15.598 1.00 93.75 100 GLU A O 1
ATOM 785 N N . ARG A 1 101 ? -17.390 4.312 16.667 1.00 95.12 101 ARG A N 1
ATOM 786 C CA . ARG A 1 101 ? -16.506 5.471 16.486 1.00 95.12 101 ARG A CA 1
ATOM 787 C C . ARG A 1 101 ? -15.127 5.245 17.110 1.00 95.12 101 ARG A C 1
ATOM 789 O O . ARG A 1 101 ? -14.124 5.682 16.546 1.00 95.12 101 ARG A O 1
ATOM 796 N N . LEU A 1 102 ? -15.065 4.636 18.293 1.00 93.81 102 LEU A N 1
ATOM 797 C CA . LEU A 1 102 ? -13.794 4.350 18.956 1.00 93.81 102 LEU A CA 1
ATOM 798 C C . LEU A 1 102 ? -13.096 3.150 18.305 1.00 93.81 102 LEU A C 1
ATOM 800 O O . LEU A 1 102 ? -11.879 3.179 18.142 1.00 93.81 102 LEU A O 1
ATOM 804 N N . GLN A 1 103 ? -13.856 2.147 17.863 1.00 95.12 103 GLN A N 1
ATOM 805 C CA . GLN A 1 103 ? -13.314 1.010 17.121 1.00 95.12 103 GLN A CA 1
ATOM 806 C C . GLN A 1 103 ? -12.603 1.464 15.841 1.00 95.12 103 GLN A C 1
ATOM 808 O O . GLN A 1 103 ? -11.445 1.110 15.630 1.00 95.12 103 GLN A O 1
ATOM 813 N N . ALA A 1 104 ? -13.249 2.314 15.037 1.00 95.19 104 ALA A N 1
ATOM 814 C CA . ALA A 1 104 ? -12.657 2.865 13.820 1.00 95.19 104 ALA A CA 1
ATOM 815 C C . ALA A 1 104 ? -11.351 3.625 14.108 1.00 95.19 104 ALA A C 1
ATOM 817 O O . ALA A 1 104 ? -10.350 3.409 13.432 1.00 95.19 104 ALA A O 1
ATOM 818 N N . GLN A 1 105 ? -11.319 4.453 15.159 1.00 95.62 105 GLN A N 1
ATOM 819 C CA . GLN A 1 105 ? -10.103 5.177 15.553 1.00 95.62 105 GLN A CA 1
ATOM 820 C C . GLN A 1 105 ? -8.956 4.240 15.951 1.00 95.62 105 GLN A C 1
ATOM 822 O O . GLN A 1 105 ? -7.816 4.475 15.555 1.00 95.62 105 GLN A O 1
ATOM 827 N N . ILE A 1 106 ? -9.241 3.173 16.706 1.00 94.69 106 ILE A N 1
ATOM 828 C CA . ILE A 1 106 ? -8.228 2.175 17.078 1.00 94.69 106 ILE A CA 1
ATOM 829 C C . ILE A 1 106 ? -7.648 1.522 15.824 1.00 94.69 106 ILE A C 1
ATOM 831 O O . ILE A 1 106 ? -6.429 1.426 15.697 1.00 94.69 106 ILE A O 1
ATOM 835 N N . VAL A 1 107 ? -8.507 1.101 14.893 1.00 96.00 107 VAL A N 1
ATOM 836 C CA . VAL A 1 107 ? -8.067 0.460 13.649 1.00 96.00 107 VAL A CA 1
ATOM 837 C C . VAL A 1 107 ? -7.171 1.393 12.839 1.00 96.00 107 VAL A C 1
ATOM 839 O O . VAL A 1 107 ? -6.108 0.962 12.403 1.00 96.00 107 VAL A O 1
ATOM 842 N N . GLU A 1 108 ? -7.545 2.664 12.681 1.00 94.56 108 GLU A N 1
ATOM 843 C CA . GLU A 1 108 ? -6.748 3.636 11.924 1.00 94.56 108 GLU A CA 1
ATOM 844 C C . GLU A 1 108 ? -5.379 3.907 12.569 1.00 94.56 108 GLU A C 1
ATOM 846 O O . GLU A 1 108 ? -4.363 3.943 11.873 1.00 94.56 108 GLU A O 1
ATOM 851 N N . ILE A 1 109 ? -5.307 4.008 13.902 1.00 94.38 109 ILE A N 1
ATOM 852 C CA . ILE A 1 109 ? -4.029 4.165 14.620 1.00 94.38 109 ILE A CA 1
ATOM 853 C C . ILE A 1 109 ? -3.134 2.935 14.420 1.00 94.38 109 ILE A C 1
ATOM 855 O O . ILE A 1 109 ? -1.957 3.070 14.074 1.00 94.38 109 ILE A O 1
ATOM 859 N N . LEU A 1 110 ? -3.685 1.733 14.620 1.00 94.81 110 LEU A N 1
ATOM 860 C CA . LEU A 1 110 ? -2.941 0.482 14.452 1.00 94.81 110 LEU A CA 1
ATOM 861 C C . LEU A 1 110 ? -2.477 0.299 13.006 1.00 94.81 110 LEU A C 1
ATOM 863 O O . LEU A 1 110 ? -1.351 -0.143 12.777 1.00 94.81 110 LEU A O 1
ATOM 867 N N . TRP A 1 111 ? -3.309 0.685 12.037 1.00 95.44 111 TRP A N 1
ATOM 868 C CA . TRP A 1 111 ? -2.961 0.669 10.623 1.00 95.44 111 TRP A CA 1
ATOM 869 C C . TRP A 1 111 ? -1.791 1.606 10.315 1.00 95.44 111 TRP A C 1
ATOM 871 O O . TRP A 1 111 ? -0.813 1.184 9.698 1.00 95.44 111 TRP A O 1
ATOM 881 N N . GLY A 1 112 ? -1.829 2.840 10.828 1.00 92.81 112 GLY A N 1
ATOM 882 C CA . GLY A 1 112 ? -0.724 3.788 10.694 1.00 92.81 112 GLY A CA 1
ATOM 883 C C . GLY A 1 112 ? 0.595 3.232 11.243 1.00 92.81 112 GLY A C 1
ATOM 884 O O . GLY A 1 112 ? 1.622 3.285 10.565 1.00 92.81 112 GLY A O 1
ATOM 885 N N . TRP A 1 113 ? 0.574 2.619 12.431 1.00 93.88 113 TRP A N 1
ATOM 886 C CA . TRP A 1 113 ? 1.763 1.975 13.011 1.00 93.88 113 TRP A CA 1
ATOM 887 C C . TRP A 1 113 ? 2.223 0.743 12.237 1.00 93.88 113 TRP A C 1
ATOM 889 O O . TRP A 1 113 ? 3.415 0.443 12.201 1.00 93.88 113 TRP A O 1
ATOM 899 N N . PHE A 1 114 ? 1.298 0.011 11.628 1.00 93.88 114 PHE A N 1
ATOM 900 C CA . PHE A 1 114 ? 1.621 -1.164 10.834 1.00 93.88 114 PHE A 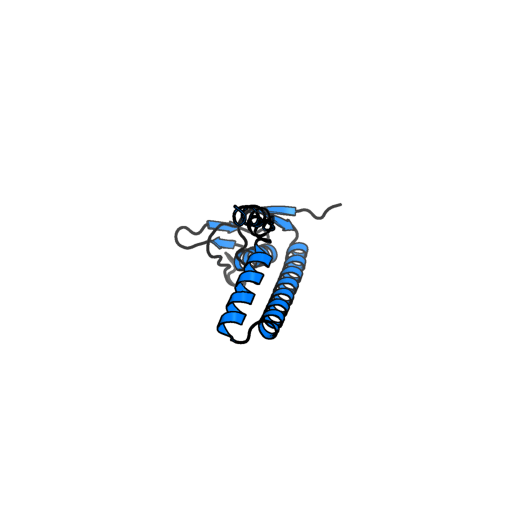CA 1
ATOM 901 C C . PHE A 1 114 ? 2.370 -0.800 9.545 1.00 93.88 114 PHE A C 1
ATOM 903 O O . PHE A 1 114 ? 3.322 -1.494 9.184 1.00 93.88 114 PHE A O 1
ATOM 910 N N . ILE A 1 115 ? 1.979 0.292 8.881 1.00 92.56 115 ILE A N 1
ATOM 911 C CA . ILE A 1 115 ? 2.599 0.753 7.629 1.00 92.56 115 ILE A CA 1
ATOM 912 C C . ILE A 1 115 ? 3.898 1.526 7.879 1.00 92.56 115 ILE A C 1
ATOM 914 O O . ILE A 1 115 ? 4.908 1.257 7.229 1.00 92.56 115 ILE A O 1
ATOM 918 N N . HIS A 1 116 ? 3.897 2.464 8.828 1.00 89.75 116 HIS A N 1
ATOM 919 C CA . HIS A 1 116 ? 5.030 3.372 9.059 1.00 89.75 116 HIS A CA 1
ATOM 920 C C . HIS A 1 116 ? 5.975 2.914 10.179 1.00 89.75 116 HIS A C 1
ATOM 922 O O . HIS A 1 116 ? 7.043 3.495 10.375 1.00 89.75 116 HIS A O 1
ATOM 928 N N . GLY A 1 117 ? 5.607 1.861 10.908 1.00 87.19 117 GLY A N 1
ATOM 929 C CA . GLY A 1 117 ? 6.281 1.445 12.130 1.00 87.19 117 GLY A CA 1
ATOM 930 C C . GLY A 1 117 ? 5.773 2.196 13.363 1.00 87.19 117 GLY A C 1
ATOM 931 O O . GLY A 1 117 ? 5.084 3.214 13.286 1.00 87.19 117 GLY A O 1
ATOM 932 N N . PHE A 1 118 ? 6.120 1.673 14.539 1.00 79.75 118 PHE A N 1
ATOM 933 C CA . PHE A 1 118 ? 5.743 2.298 15.802 1.00 79.75 118 PHE A CA 1
ATOM 934 C C . PHE A 1 118 ? 6.533 3.601 16.004 1.00 79.75 118 PHE A C 1
ATOM 936 O O . PHE A 1 118 ? 7.769 3.578 15.919 1.00 79.75 118 PHE A O 1
ATOM 943 N N . PRO A 1 119 ? 5.868 4.727 16.300 1.00 75.06 119 PRO A N 1
ATOM 944 C CA . PRO A 1 119 ? 6.537 6.010 16.397 1.00 75.06 119 PRO A CA 1
ATOM 945 C C . PRO A 1 119 ? 7.458 6.015 17.626 1.00 75.06 119 PRO A C 1
ATOM 947 O O . PRO A 1 119 ? 7.080 5.639 18.738 1.00 75.06 119 PRO A O 1
ATOM 950 N N . GLN A 1 120 ? 8.723 6.392 17.423 1.00 71.88 120 GLN A N 1
ATOM 951 C CA . GLN A 1 120 ? 9.760 6.245 18.453 1.00 71.88 120 GLN A CA 1
ATOM 952 C C . GLN A 1 120 ? 9.526 7.141 19.679 1.00 71.88 120 GLN A C 1
ATOM 954 O O . GLN A 1 120 ? 9.972 6.818 20.776 1.00 71.88 120 GLN A O 1
ATOM 959 N N . ASN A 1 121 ? 8.790 8.242 19.524 1.00 65.81 121 ASN A N 1
ATOM 960 C CA . ASN A 1 121 ? 8.429 9.149 20.613 1.00 65.81 121 ASN A CA 1
ATOM 961 C C . ASN A 1 121 ? 7.467 8.521 21.641 1.00 65.81 121 ASN A C 1
ATOM 963 O O . ASN A 1 121 ? 7.512 8.919 22.801 1.00 65.81 121 ASN A O 1
ATOM 967 N N . LEU A 1 122 ? 6.666 7.520 21.254 1.00 63.12 122 LEU A N 1
ATOM 968 C CA . LEU A 1 122 ? 5.803 6.759 22.168 1.00 63.12 122 LEU A CA 1
ATOM 969 C C . LEU A 1 122 ? 6.553 5.647 22.918 1.00 63.12 122 LEU A C 1
ATOM 971 O O . LEU A 1 122 ? 6.001 5.048 23.834 1.00 63.12 122 LEU A O 1
ATOM 975 N N . ARG A 1 123 ? 7.815 5.362 22.561 1.00 60.28 123 ARG A N 1
ATOM 976 C CA . ARG A 1 123 ? 8.675 4.423 23.307 1.00 60.28 123 ARG A CA 1
ATOM 977 C C . ARG A 1 123 ? 9.310 5.040 24.548 1.00 60.28 123 ARG A C 1
ATOM 979 O O . ARG A 1 123 ? 9.994 4.332 25.282 1.00 60.28 123 ARG A O 1
ATOM 986 N N . LYS A 1 124 ? 9.122 6.341 24.788 1.00 55.62 124 LYS A N 1
ATOM 987 C CA . LYS A 1 124 ? 9.510 6.944 26.060 1.00 55.62 124 LYS A CA 1
ATOM 988 C C . LYS A 1 124 ? 8.571 6.398 27.131 1.00 55.62 124 LYS A C 1
ATOM 990 O O . LYS A 1 124 ? 7.470 6.910 27.310 1.00 55.62 124 LYS A O 1
ATOM 995 N N . THR A 1 125 ? 9.005 5.351 27.827 1.00 48.75 125 THR A N 1
ATOM 996 C CA . THR A 1 125 ? 8.466 5.014 29.143 1.00 48.75 125 THR A CA 1
ATOM 997 C C . THR A 1 125 ? 8.458 6.310 29.953 1.00 48.75 125 THR A C 1
ATOM 999 O O . THR A 1 125 ? 9.494 6.985 29.971 1.00 48.75 125 THR A O 1
ATOM 1002 N N . PRO A 1 126 ? 7.346 6.717 30.586 1.00 48.44 126 PRO A N 1
ATOM 1003 C CA . PRO A 1 126 ? 7.433 7.750 31.599 1.00 48.44 126 PRO A CA 1
ATOM 1004 C C . PRO A 1 126 ? 8.359 7.192 32.677 1.00 48.44 126 PRO A C 1
ATOM 1006 O O . PRO A 1 126 ? 7.997 6.288 33.427 1.00 48.44 126 PRO A O 1
ATOM 1009 N N . THR A 1 127 ? 9.607 7.656 32.693 1.00 48.88 127 THR A N 1
ATOM 1010 C CA . THR A 1 127 ? 10.474 7.471 33.844 1.00 48.88 127 THR A CA 1
ATOM 1011 C C . THR A 1 127 ? 9.713 8.095 35.003 1.00 48.88 127 THR A C 1
ATOM 1013 O O . THR A 1 127 ? 9.453 9.298 34.987 1.00 48.88 127 THR A O 1
ATOM 1016 N N . ASN A 1 128 ? 9.307 7.265 35.963 1.00 52.41 128 ASN A N 1
ATOM 1017 C CA . ASN A 1 128 ? 8.757 7.672 37.252 1.00 52.41 128 ASN A CA 1
ATOM 1018 C C . ASN A 1 128 ? 9.821 8.464 38.039 1.00 52.41 128 ASN A C 1
ATOM 1020 O O . ASN A 1 128 ? 10.327 7.994 39.045 1.00 52.41 128 ASN A O 1
ATOM 1024 N N . ALA A 1 129 ? 10.201 9.646 37.557 1.00 49.97 129 ALA A N 1
ATOM 1025 C CA . ALA A 1 129 ? 11.140 10.568 38.195 1.00 49.97 129 ALA A CA 1
ATOM 1026 C C . ALA A 1 129 ? 10.437 11.849 38.680 1.00 49.97 129 ALA A C 1
ATOM 1028 O O . ALA A 1 129 ? 11.092 12.848 38.948 1.00 49.97 129 ALA A O 1
ATOM 1029 N N . ALA A 1 130 ? 9.101 11.837 38.768 1.00 48.62 130 ALA A N 1
ATOM 1030 C CA . ALA A 1 130 ? 8.303 13.000 39.165 1.00 48.62 130 ALA A CA 1
ATOM 1031 C C . ALA A 1 130 ? 7.429 12.774 40.415 1.00 48.62 130 ALA A C 1
ATOM 1033 O O . ALA A 1 130 ? 6.623 13.638 40.731 1.00 48.62 130 ALA A O 1
ATOM 1034 N N . TYR A 1 131 ? 7.584 11.658 41.144 1.00 48.97 131 TYR A N 1
ATOM 1035 C CA . TYR A 1 131 ? 6.807 11.397 42.372 1.00 48.97 131 TYR A CA 1
ATOM 1036 C C . TYR A 1 131 ? 7.624 11.337 43.676 1.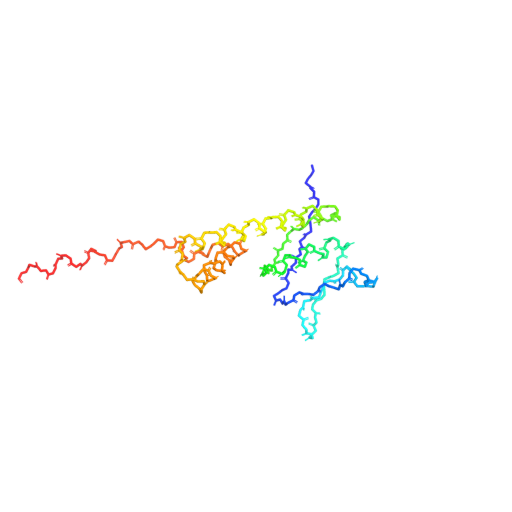00 48.97 131 TYR A C 1
ATOM 1038 O O . TYR A 1 131 ? 7.041 11.111 44.729 1.00 48.97 131 TYR A O 1
ATOM 1046 N N . GLU A 1 132 ? 8.932 11.618 43.660 1.00 47.47 132 GLU A N 1
ATOM 1047 C CA . GLU A 1 132 ? 9.763 11.619 44.884 1.00 47.47 132 GLU A CA 1
ATOM 1048 C C . GLU A 1 132 ? 10.062 13.011 45.474 1.00 47.47 132 GLU A C 1
ATOM 1050 O O . GLU A 1 132 ? 10.796 13.108 46.447 1.00 47.47 132 GLU A O 1
ATOM 1055 N N . GLN A 1 133 ? 9.476 14.102 44.964 1.00 48.66 133 GLN A N 1
ATOM 1056 C CA . GLN A 1 133 ? 9.715 15.453 45.515 1.00 48.66 133 GLN A CA 1
ATOM 1057 C C . GLN A 1 133 ? 8.545 16.056 46.306 1.00 48.66 133 GLN A C 1
ATOM 1059 O O . GLN A 1 133 ? 8.542 17.252 46.579 1.00 48.66 133 GLN A O 1
ATOM 1064 N N . GLN A 1 134 ? 7.560 15.253 46.719 1.00 48.44 134 GLN A N 1
ATOM 1065 C CA . GLN A 1 134 ? 6.415 15.756 47.496 1.00 48.44 134 GLN A CA 1
ATOM 1066 C C . GLN A 1 134 ? 6.120 15.000 48.797 1.00 48.44 134 GLN A C 1
ATOM 1068 O O . GLN A 1 134 ? 5.073 15.221 49.396 1.00 48.44 134 GLN A O 1
ATOM 1073 N N . ALA A 1 135 ? 7.058 14.177 49.279 1.00 47.78 135 ALA A N 1
ATOM 1074 C CA . ALA A 1 135 ? 6.944 13.518 50.584 1.00 47.78 135 ALA A CA 1
ATOM 1075 C C . ALA A 1 135 ? 7.705 14.224 51.732 1.00 47.78 135 ALA A C 1
ATOM 1077 O O . ALA A 1 135 ? 7.473 13.874 52.881 1.00 47.78 135 ALA A O 1
ATOM 1078 N N . ASP A 1 136 ? 8.532 15.244 51.455 1.00 48.31 136 ASP A N 1
ATOM 1079 C CA . ASP A 1 136 ? 9.394 15.906 52.463 1.00 48.31 136 ASP A CA 1
ATOM 1080 C C . ASP A 1 136 ? 8.989 17.357 52.818 1.00 48.31 136 ASP A C 1
ATOM 1082 O O . ASP A 1 136 ? 9.792 18.126 53.337 1.00 48.31 136 ASP A O 1
ATOM 1086 N N . GLN A 1 137 ? 7.744 17.776 52.555 1.00 53.53 137 GLN A N 1
ATOM 1087 C CA . GLN A 1 137 ? 7.261 19.124 52.933 1.00 53.53 137 GLN A CA 1
ATOM 1088 C C . GLN A 1 137 ? 6.048 19.141 53.871 1.00 53.53 137 GLN A C 1
ATOM 1090 O O . GLN A 1 137 ? 5.359 20.152 53.983 1.00 53.53 137 GLN A O 1
ATOM 1095 N N . VAL A 1 138 ? 5.801 18.051 54.599 1.00 50.97 138 VAL A N 1
ATOM 1096 C CA . VAL A 1 138 ? 4.850 18.062 55.718 1.00 50.97 138 VAL A CA 1
ATOM 1097 C C . VAL A 1 138 ? 5.470 17.341 56.910 1.00 50.97 138 VAL A C 1
ATOM 1099 O O . VAL A 1 138 ? 5.076 16.226 57.206 1.00 50.97 138 VAL A O 1
ATOM 1102 N N . ILE A 1 139 ? 6.477 17.959 57.531 1.00 48.94 139 ILE A N 1
ATOM 1103 C CA . ILE A 1 139 ? 6.769 17.968 58.978 1.00 48.94 139 ILE A CA 1
ATOM 1104 C C . ILE A 1 139 ? 7.812 19.083 59.178 1.00 48.94 139 ILE A C 1
ATOM 1106 O O . ILE A 1 139 ? 8.994 18.878 58.930 1.00 48.94 139 ILE A O 1
ATOM 1110 N N . GLU A 1 140 ? 7.341 20.273 59.548 1.00 42.16 140 GLU A N 1
ATOM 1111 C CA . GLU A 1 140 ? 7.847 21.105 60.657 1.00 42.16 140 GLU A CA 1
ATOM 1112 C C . GLU A 1 140 ? 6.841 22.226 60.950 1.00 42.16 140 GLU A C 1
ATOM 1114 O O . GLU A 1 140 ? 6.379 22.886 59.990 1.00 42.16 140 GLU A O 1
#

Foldseek 3Di:
DDFDKDKDFFDQFQKDADDCPPPPRLQWIWGHPDRTDIDRAPDNLQSLLSNVLVVLVDGTIDIAGNDSVRSNVVSVVVVVVLVVQLVVLLVVLVVPDPDPVSSVVSSVVSSCCVSVNDDVVVVPDPPPPPPPPPPPPPDD

pLDDT: mean 84.59, std 15.8, range [42.16, 97.56]

Radius of gyration: 22.37 Å; chains: 1; bounding box: 41×37×85 Å

Sequence (140 aa):
MGNPKKKVEIPERDVRLPAAENMFESTTIYFGKNPAVSIVCDSRAEAELLAAIAETGYRGPISIPTTEEGCRNLYQRLQDRLTRARAQFEQLARERAGSERLQAQIVEILWGWFIHGFPQNLRKTPTNAAYEQQADQVIE